Protein AF-A0ABC9P3E5-F1 (afdb_monomer)

Mean p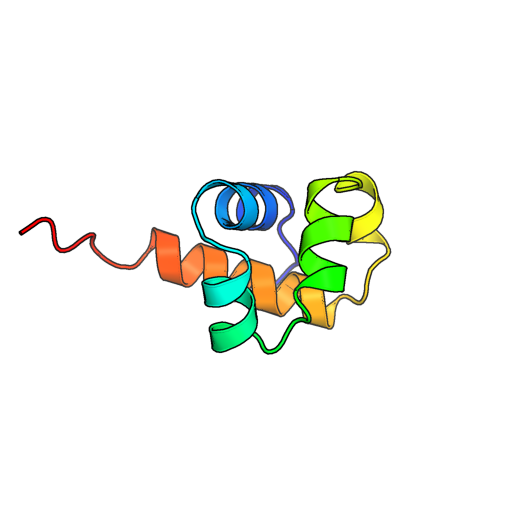redicted aligned error: 5.97 Å

Sequence (67 aa):
MIVDTDKIEWLLENRSQYFINKETGVAQSRLSKLKNNFSEIGKSSIDVGVKLTDLAVKEKNKPTSRK

pLDDT: mean 81.25, std 13.23, range [36.69, 93.88]

Structure (mmCIF, N/CA/C/O backbone):
data_AF-A0ABC9P3E5-F1
#
_entry.id   AF-A0ABC9P3E5-F1
#
loop_
_atom_site.group_PDB
_atom_site.id
_atom_site.type_symbol
_atom_site.label_atom_id
_atom_site.label_alt_id
_a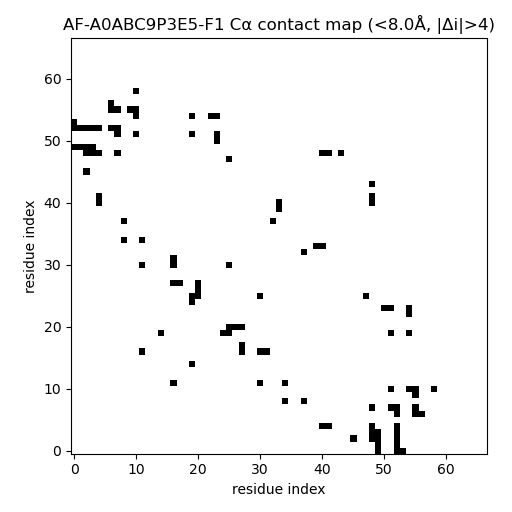tom_site.label_comp_id
_atom_site.label_asym_id
_atom_site.label_entity_id
_atom_site.label_seq_id
_atom_site.pdbx_PDB_ins_code
_atom_site.Cartn_x
_atom_site.Cartn_y
_atom_site.Cartn_z
_atom_site.occupancy
_atom_site.B_iso_or_equiv
_atom_site.auth_seq_id
_atom_site.auth_comp_id
_atom_site.auth_asym_id
_atom_site.auth_atom_id
_atom_site.pdbx_PDB_model_num
ATOM 1 N N . MET A 1 1 ? -2.433 -14.797 -5.932 1.00 63.94 1 MET A N 1
ATOM 2 C CA . MET A 1 1 ? -3.323 -13.668 -6.284 1.00 63.94 1 MET A CA 1
ATOM 3 C C . MET A 1 1 ? -2.710 -12.967 -7.488 1.00 63.94 1 MET A C 1
ATOM 5 O O . MET A 1 1 ? -1.498 -12.796 -7.482 1.00 63.94 1 MET A O 1
ATOM 9 N N . ILE A 1 2 ? -3.488 -12.661 -8.528 1.00 78.88 2 ILE A N 1
ATOM 10 C CA . ILE A 1 2 ? -3.006 -11.940 -9.722 1.00 78.88 2 ILE A CA 1
ATOM 11 C C . ILE A 1 2 ? -3.156 -10.436 -9.456 1.00 78.88 2 ILE A C 1
ATOM 13 O O . ILE A 1 2 ? -4.068 -10.041 -8.730 1.00 78.88 2 ILE A O 1
ATOM 17 N N . VAL A 1 3 ? -2.242 -9.621 -9.986 1.00 81.56 3 VAL A N 1
ATOM 18 C CA . VAL A 1 3 ? -2.315 -8.156 -9.893 1.00 81.56 3 VAL A CA 1
ATOM 19 C C . VAL A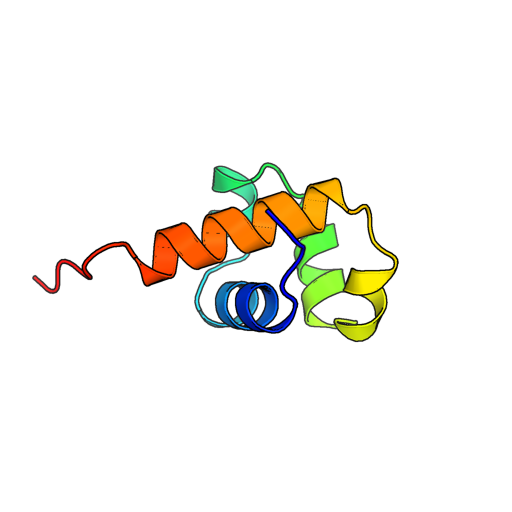 1 3 ? -3.573 -7.674 -10.613 1.00 81.56 3 VAL A C 1
ATOM 21 O O . VAL A 1 3 ? -3.776 -8.010 -11.775 1.00 81.56 3 VAL A O 1
ATOM 24 N N . ASP A 1 4 ? -4.398 -6.89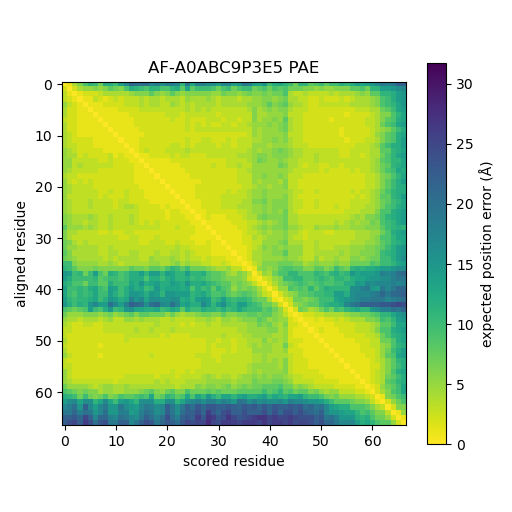2 -9.922 1.00 86.88 4 ASP A N 1
ATOM 25 C CA . ASP A 1 4 ? -5.648 -6.349 -10.449 1.00 86.88 4 ASP A CA 1
ATOM 26 C C . ASP A 1 4 ? -5.588 -4.823 -10.365 1.00 86.88 4 ASP A C 1
ATOM 28 O O . ASP A 1 4 ? -5.683 -4.232 -9.286 1.00 86.88 4 ASP A O 1
ATOM 32 N N . THR A 1 5 ? -5.348 -4.195 -11.512 1.00 83.94 5 THR A N 1
ATOM 33 C CA . THR A 1 5 ? -5.163 -2.747 -11.627 1.00 83.94 5 THR A CA 1
ATOM 34 C C . THR A 1 5 ? -6.399 -1.984 -11.168 1.00 83.94 5 THR A C 1
ATOM 36 O O . THR A 1 5 ? -6.258 -1.034 -10.408 1.00 83.94 5 THR A O 1
ATOM 39 N N . ASP A 1 6 ? -7.603 -2.445 -11.492 1.00 87.75 6 ASP A N 1
ATOM 40 C CA . ASP A 1 6 ? -8.844 -1.741 -11.142 1.00 87.75 6 ASP A CA 1
ATOM 41 C C . ASP A 1 6 ? -9.055 -1.714 -9.621 1.00 87.75 6 ASP A C 1
ATOM 43 O O . ASP A 1 6 ? -9.502 -0.727 -9.029 1.00 87.75 6 ASP A O 1
ATOM 47 N N . LYS A 1 7 ? -8.681 -2.800 -8.934 1.00 89.44 7 LYS A N 1
ATOM 48 C CA . LYS A 1 7 ? -8.725 -2.851 -7.465 1.00 89.44 7 LYS A CA 1
ATOM 49 C C . LYS A 1 7 ? -7.686 -1.941 -6.822 1.00 89.44 7 LYS A C 1
ATOM 51 O O . LYS A 1 7 ? -7.977 -1.322 -5.796 1.00 89.44 7 LYS A O 1
ATOM 56 N N . ILE A 1 8 ? -6.490 -1.863 -7.398 1.00 88.12 8 ILE A N 1
ATOM 57 C CA . ILE A 1 8 ? -5.433 -0.974 -6.908 1.00 88.12 8 ILE A CA 1
ATOM 58 C C . ILE A 1 8 ? -5.850 0.490 -7.083 1.00 88.12 8 ILE A C 1
ATOM 60 O O . ILE A 1 8 ? -5.637 1.281 -6.167 1.00 88.12 8 ILE A O 1
ATOM 64 N N . GLU A 1 9 ? -6.474 0.840 -8.209 1.00 87.88 9 GLU A N 1
ATOM 65 C CA . GLU A 1 9 ? -6.951 2.198 -8.490 1.00 87.88 9 GLU A CA 1
ATOM 66 C C . GLU A 1 9 ? -7.981 2.604 -7.446 1.00 87.88 9 GLU A C 1
ATOM 68 O O . GLU A 1 9 ? -7.792 3.583 -6.722 1.00 87.88 9 GLU A O 1
ATOM 73 N N . TRP A 1 10 ? -8.986 1.745 -7.251 1.00 91.38 10 TRP A N 1
ATOM 74 C CA . TRP A 1 10 ? -9.996 1.936 -6.222 1.00 91.38 10 TRP A CA 1
ATOM 75 C C . TRP A 1 10 ? -9.370 2.163 -4.840 1.00 91.38 10 TRP A C 1
ATOM 77 O O . TRP A 1 10 ? -9.781 3.070 -4.117 1.00 91.38 10 TRP A O 1
ATOM 87 N N . LEU A 1 11 ? -8.355 1.379 -4.464 1.00 90.94 11 LEU A N 1
ATOM 88 C CA . LEU A 1 11 ? -7.675 1.533 -3.179 1.00 90.94 11 LEU A CA 1
ATOM 89 C C . LEU A 1 11 ? -6.951 2.885 -3.067 1.00 90.94 11 LEU A C 1
ATOM 91 O O . LEU A 1 11 ? -7.062 3.532 -2.027 1.00 90.94 11 LEU A O 1
ATOM 95 N N . LEU A 1 12 ? -6.232 3.319 -4.107 1.00 88.25 12 LEU A N 1
ATOM 96 C CA . LEU A 1 12 ? -5.511 4.600 -4.118 1.00 88.25 12 LEU A CA 1
ATOM 97 C C . LEU A 1 12 ? -6.449 5.817 -4.077 1.00 88.25 12 LEU A C 1
ATOM 99 O O . LEU A 1 12 ? -6.044 6.881 -3.599 1.00 88.25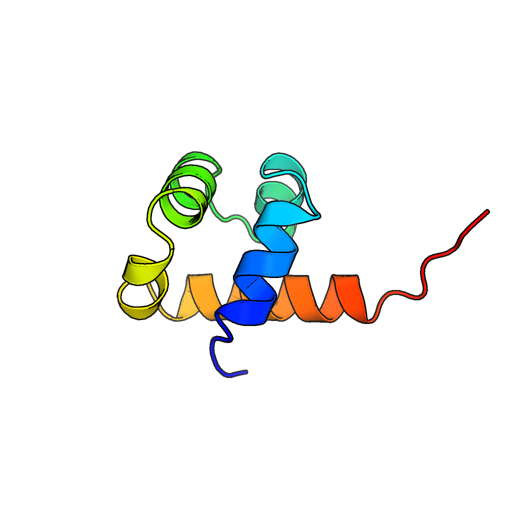 12 LEU A O 1
ATOM 103 N N . GLU A 1 13 ? -7.678 5.678 -4.572 1.00 89.12 13 GLU A N 1
ATOM 104 C CA . GLU A 1 13 ? -8.694 6.732 -4.529 1.00 89.12 13 GLU A CA 1
ATOM 105 C C . GLU A 1 13 ? -9.493 6.751 -3.217 1.00 89.12 13 GLU A C 1
ATOM 107 O O . GLU A 1 13 ? -9.827 7.823 -2.716 1.00 89.12 13 GLU A O 1
ATOM 112 N N . ASN A 1 14 ? -9.769 5.584 -2.625 1.00 91.19 14 ASN A N 1
ATOM 113 C CA . ASN A 1 14 ? -10.646 5.452 -1.451 1.00 91.19 14 ASN A CA 1
ATOM 114 C C . ASN A 1 14 ? -9.897 5.398 -0.110 1.00 91.19 14 ASN A C 1
ATOM 116 O O . ASN A 1 14 ? -10.514 5.497 0.959 1.00 91.19 14 ASN A O 1
ATOM 120 N N . ARG A 1 15 ? -8.575 5.197 -0.129 1.00 90.94 15 ARG A N 1
ATOM 121 C CA . ARG A 1 15 ? -7.733 5.136 1.071 1.00 90.94 15 ARG A CA 1
ATOM 122 C C . ARG A 1 15 ? -6.564 6.100 0.979 1.00 90.94 15 ARG A C 1
ATOM 124 O O . ARG A 1 15 ? -6.038 6.396 -0.088 1.00 90.94 15 ARG A O 1
ATOM 131 N N . SER A 1 16 ? -6.134 6.591 2.140 1.00 90.62 16 SER A N 1
ATOM 132 C CA . SER A 1 16 ? -4.980 7.481 2.209 1.00 90.62 16 SER A CA 1
ATOM 133 C C . SER A 1 16 ? -3.687 6.712 1.934 1.00 90.62 16 SER A C 1
ATOM 135 O O . SER A 1 16 ? -3.524 5.557 2.333 1.00 90.62 16 SER A O 1
ATOM 137 N N . GLN A 1 17 ? -2.714 7.377 1.310 1.00 89.19 17 GLN A N 1
ATOM 138 C CA . GLN A 1 17 ? -1.387 6.794 1.082 1.00 89.19 17 GLN A CA 1
ATOM 139 C C . GLN A 1 17 ? -0.702 6.397 2.398 1.00 89.19 17 GLN A C 1
ATOM 141 O O . GLN A 1 17 ? 0.045 5.424 2.433 1.00 89.19 17 GLN A O 1
ATOM 146 N N . TYR A 1 18 ? -0.991 7.110 3.493 1.00 92.00 18 TYR A N 1
ATOM 147 C CA . TYR A 1 18 ? -0.530 6.748 4.832 1.00 92.00 18 TYR A CA 1
ATOM 148 C C . TYR A 1 18 ? -1.087 5.401 5.297 1.00 92.00 18 TYR A C 1
ATOM 150 O O . TYR A 1 18 ? -0.319 4.549 5.736 1.00 92.00 18 TYR A O 1
ATOM 158 N N . PHE A 1 19 ? -2.396 5.181 5.151 1.00 92.19 19 PHE A N 1
ATOM 159 C CA . PHE A 1 19 ? -3.025 3.907 5.495 1.00 92.19 19 PHE A CA 1
ATOM 160 C C . PHE A 1 19 ? -2.419 2.756 4.688 1.00 92.19 19 PHE A C 1
ATOM 162 O O . PHE A 1 19 ? -1.991 1.752 5.248 1.00 92.19 19 PHE A O 1
ATOM 169 N N . ILE A 1 20 ? -2.306 2.939 3.373 1.00 91.88 20 ILE A N 1
ATOM 170 C CA . ILE A 1 20 ? -1.771 1.912 2.476 1.00 91.88 20 ILE A CA 1
ATOM 171 C C . ILE A 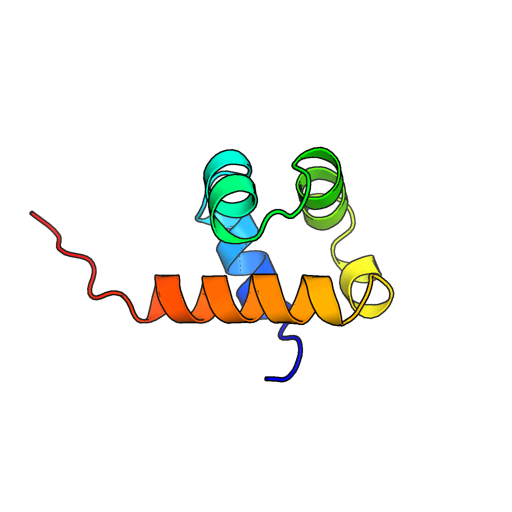1 20 ? -0.305 1.611 2.808 1.00 91.88 20 ILE A C 1
ATOM 173 O O . ILE A 1 20 ? 0.086 0.446 2.838 1.00 91.88 20 ILE A O 1
ATOM 177 N N . ASN A 1 21 ? 0.508 2.630 3.099 1.00 93.88 21 ASN A N 1
ATOM 178 C CA . ASN A 1 21 ? 1.895 2.447 3.522 1.00 93.88 21 ASN A CA 1
ATOM 179 C C . ASN A 1 21 ? 1.997 1.646 4.826 1.00 93.88 21 ASN A C 1
ATOM 181 O O . ASN A 1 21 ? 2.818 0.737 4.905 1.00 93.88 21 ASN A O 1
ATOM 185 N N . LYS A 1 22 ? 1.144 1.946 5.811 1.00 93.19 22 LYS A N 1
ATOM 186 C CA . LYS A 1 22 ? 1.121 1.245 7.098 1.00 93.19 22 LYS A CA 1
ATOM 187 C C . LYS A 1 22 ? 0.767 -0.237 6.945 1.00 93.19 22 LYS A C 1
ATOM 189 O O . LYS A 1 22 ? 1.391 -1.073 7.584 1.00 93.19 22 LYS A O 1
ATOM 194 N N . GLU A 1 23 ? -0.193 -0.552 6.079 1.00 92.88 23 GLU A N 1
ATOM 195 C CA . GLU A 1 23 ? -0.684 -1.922 5.890 1.00 92.88 23 GLU A CA 1
ATOM 196 C C . GLU A 1 23 ? 0.193 -2.760 4.943 1.00 92.88 23 GLU A C 1
ATOM 198 O O . GLU A 1 23 ? 0.333 -3.965 5.129 1.00 92.88 23 GLU A O 1
ATOM 203 N N . THR A 1 24 ? 0.782 -2.149 3.910 1.00 89.50 24 THR A N 1
ATOM 204 C CA . THR A 1 24 ? 1.530 -2.880 2.863 1.00 89.50 24 THR A CA 1
ATOM 205 C C . THR A 1 24 ? 3.046 -2.723 2.947 1.00 89.50 24 THR A C 1
ATOM 207 O O . THR A 1 24 ? 3.777 -3.441 2.261 1.00 89.50 24 THR A O 1
ATOM 210 N N . GLY A 1 25 ? 3.536 -1.748 3.716 1.00 89.94 25 GLY A N 1
ATOM 211 C CA . GLY A 1 25 ? 4.942 -1.338 3.729 1.00 89.94 25 GLY A CA 1
ATOM 212 C C . GLY A 1 25 ? 5.396 -0.606 2.458 1.00 89.94 25 GLY A C 1
ATOM 213 O O . GLY A 1 25 ? 6.563 -0.233 2.342 1.00 89.94 25 GLY A O 1
ATOM 214 N N . VAL A 1 26 ? 4.507 -0.378 1.484 1.00 88.69 26 VAL A N 1
ATOM 215 C CA . VAL A 1 26 ? 4.852 0.308 0.232 1.00 88.69 26 VAL A CA 1
ATOM 216 C C . VAL A 1 26 ? 5.062 1.792 0.510 1.00 88.69 26 VAL A C 1
ATOM 218 O O . VAL A 1 26 ? 4.172 2.465 1.026 1.00 88.69 26 VAL A O 1
ATOM 221 N N . ALA A 1 27 ? 6.238 2.321 0.166 1.00 89.19 27 ALA A N 1
ATOM 222 C CA . ALA A 1 27 ? 6.591 3.719 0.405 1.00 89.19 27 ALA A CA 1
ATOM 223 C C . ALA A 1 27 ? 5.563 4.698 -0.194 1.00 89.19 27 ALA A C 1
ATOM 225 O O . ALA A 1 27 ? 5.151 4.547 -1.346 1.00 89.19 27 ALA A O 1
ATOM 226 N N . GLN A 1 28 ? 5.211 5.751 0.552 1.00 87.44 28 GLN A N 1
ATOM 227 C CA . GLN A 1 28 ? 4.259 6.775 0.092 1.00 87.44 28 GLN A CA 1
ATOM 228 C C . GLN A 1 28 ? 4.700 7.460 -1.208 1.00 87.44 28 GLN A C 1
ATOM 230 O O . GLN A 1 28 ? 3.876 7.717 -2.080 1.00 87.44 28 GLN A O 1
ATOM 235 N N . SER A 1 29 ? 6.006 7.677 -1.394 1.00 87.50 29 SER A N 1
ATOM 236 C CA . SER A 1 29 ? 6.563 8.210 -2.645 1.00 87.50 29 SER A CA 1
ATOM 237 C C . SER A 1 29 ? 6.263 7.310 -3.846 1.00 87.50 29 SER A C 1
ATOM 239 O O . SER A 1 29 ? 5.999 7.804 -4.942 1.00 87.50 29 SER A O 1
ATOM 241 N N . ARG A 1 30 ? 6.246 5.987 -3.643 1.00 85.31 30 ARG A N 1
ATOM 242 C CA . ARG A 1 30 ? 5.866 5.014 -4.669 1.00 85.31 30 ARG A CA 1
ATOM 243 C C . ARG A 1 30 ? 4.361 5.046 -4.910 1.00 85.31 30 ARG A C 1
ATOM 245 O O . ARG A 1 30 ? 3.964 5.116 -6.061 1.00 85.31 30 ARG A O 1
ATOM 252 N N . LEU A 1 31 ? 3.537 5.101 -3.863 1.00 88.00 31 LEU A N 1
ATOM 253 C CA . LEU A 1 31 ? 2.076 5.229 -3.994 1.00 88.00 31 LEU A CA 1
ATOM 254 C C . LEU A 1 31 ? 1.660 6.500 -4.751 1.00 88.00 31 LEU A C 1
ATOM 256 O O . LEU A 1 31 ? 0.789 6.442 -5.611 1.00 88.00 31 LEU A O 1
ATOM 260 N N . SER A 1 32 ? 2.317 7.629 -4.479 1.00 85.94 32 SER A N 1
ATOM 261 C CA . SER A 1 32 ? 2.086 8.890 -5.192 1.00 85.94 32 SER A CA 1
ATOM 262 C C . SER A 1 32 ? 2.436 8.779 -6.680 1.00 85.94 32 SER A C 1
ATOM 264 O O . SER A 1 32 ? 1.658 9.194 -7.537 1.00 85.94 32 SER A O 1
ATOM 266 N N . LYS A 1 33 ? 3.561 8.129 -7.010 1.00 84.50 33 LYS A N 1
ATOM 267 C CA . LYS A 1 33 ? 3.923 7.835 -8.406 1.00 84.50 33 LYS A CA 1
ATOM 268 C C . LYS A 1 33 ? 2.907 6.919 -9.086 1.00 84.50 33 LYS A C 1
ATOM 270 O O . LYS A 1 33 ? 2.536 7.203 -10.216 1.00 84.50 33 LYS A O 1
ATOM 275 N N . LEU A 1 34 ? 2.441 5.872 -8.401 1.00 82.38 34 LEU A N 1
ATOM 276 C CA . LEU A 1 34 ? 1.445 4.940 -8.938 1.00 82.38 34 LEU A CA 1
ATOM 277 C C . LEU A 1 34 ? 0.107 5.638 -9.197 1.00 82.38 34 LEU A C 1
ATOM 279 O O . LEU A 1 34 ? -0.497 5.396 -10.230 1.00 82.38 34 LEU A O 1
ATOM 283 N N . LYS A 1 35 ? -0.319 6.548 -8.311 1.00 81.25 35 LYS A N 1
ATOM 284 C CA . LYS A 1 35 ? -1.539 7.342 -8.508 1.00 81.25 35 LYS A CA 1
ATOM 285 C C . LYS A 1 35 ? -1.451 8.246 -9.744 1.00 81.25 35 LYS A C 1
ATOM 287 O O . LYS A 1 35 ? -2.436 8.400 -10.450 1.00 81.25 35 LYS A O 1
ATOM 292 N N . ASN A 1 36 ? -0.282 8.834 -10.003 1.00 81.06 36 ASN A N 1
ATOM 293 C CA . ASN A 1 36 ? -0.091 9.755 -11.128 1.00 81.06 36 ASN A CA 1
ATOM 294 C C . ASN A 1 36 ? 0.243 9.050 -12.457 1.00 81.06 36 ASN A C 1
ATOM 296 O O . ASN A 1 36 ? -0.072 9.580 -13.514 1.00 81.06 36 ASN A O 1
ATOM 300 N N . ASN A 1 37 ? 0.881 7.875 -12.420 1.00 73.44 37 ASN A N 1
ATOM 301 C CA . ASN A 1 37 ? 1.309 7.105 -13.596 1.00 73.44 37 ASN A CA 1
ATOM 302 C C . ASN A 1 37 ? 0.820 5.654 -13.499 1.00 73.44 37 ASN A C 1
ATOM 304 O O . ASN A 1 37 ? 1.604 4.701 -13.488 1.00 73.44 37 ASN A O 1
ATOM 308 N N . PHE A 1 38 ? -0.498 5.487 -13.405 1.00 67.19 38 PHE A N 1
ATOM 309 C CA . PHE A 1 38 ? -1.138 4.195 -13.157 1.00 67.19 38 PHE A CA 1
ATOM 310 C C . PHE A 1 38 ? -0.824 3.146 -14.244 1.00 67.19 38 PHE A C 1
ATOM 312 O O . PHE A 1 38 ? -0.643 1.967 -13.943 1.00 67.19 38 PHE A O 1
ATOM 319 N N . SER A 1 39 ? -0.605 3.579 -15.492 1.00 63.12 39 SER A N 1
ATOM 320 C CA . SER A 1 39 ? -0.189 2.719 -16.614 1.00 63.12 39 SER A CA 1
ATOM 321 C C . SER A 1 39 ? 1.159 2.005 -16.409 1.00 63.12 39 SER A C 1
ATOM 323 O O . SER A 1 39 ? 1.425 0.999 -17.065 1.00 63.12 39 SER A O 1
ATOM 325 N N . GLU A 1 40 ? 2.017 2.469 -15.491 1.00 61.22 40 GLU A N 1
ATOM 326 C CA . GLU A 1 40 ? 3.299 1.818 -15.172 1.00 61.22 40 GLU A CA 1
ATOM 327 C C . GLU A 1 40 ? 3.197 0.763 -14.056 1.00 61.22 40 GLU A C 1
ATOM 329 O O . GLU A 1 40 ? 4.187 0.089 -13.744 1.00 61.22 40 GLU A O 1
ATOM 334 N N . ILE A 1 41 ? 2.011 0.558 -13.468 1.00 64.62 41 ILE A N 1
ATOM 335 C CA . ILE A 1 41 ? 1.782 -0.491 -12.459 1.00 64.62 41 ILE A CA 1
ATOM 336 C C . ILE A 1 41 ? 2.077 -1.874 -13.028 1.00 64.62 41 ILE A C 1
ATOM 338 O O . ILE A 1 41 ?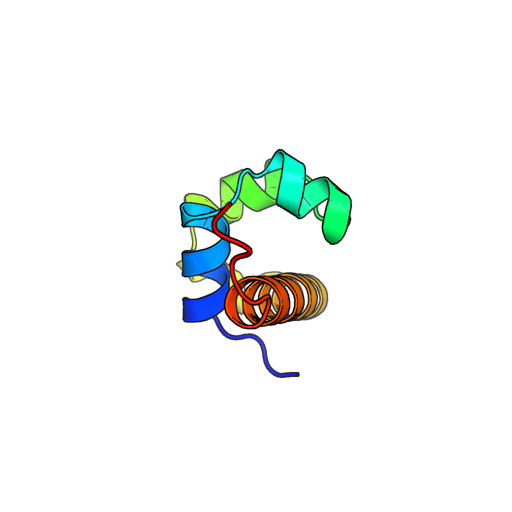 2.694 -2.683 -12.343 1.00 64.62 41 ILE A O 1
ATOM 342 N N . GLY A 1 42 ? 1.741 -2.115 -14.299 1.00 56.19 42 GLY A N 1
ATOM 343 C CA . GLY A 1 42 ? 2.042 -3.380 -14.974 1.00 56.19 42 GLY A CA 1
ATOM 344 C C . GLY A 1 42 ? 3.543 -3.681 -15.094 1.00 56.19 42 GLY A C 1
ATOM 345 O O . GLY A 1 42 ? 3.926 -4.844 -15.172 1.00 56.19 42 GLY A O 1
ATOM 346 N N . LYS A 1 43 ? 4.406 -2.652 -15.065 1.00 56.88 43 LYS A N 1
ATOM 347 C CA . LYS A 1 43 ? 5.876 -2.796 -15.077 1.00 56.88 43 LYS A CA 1
ATOM 348 C C . LYS A 1 43 ? 6.495 -2.748 -13.678 1.00 56.88 43 LYS A C 1
ATOM 350 O O . LYS A 1 43 ? 7.633 -3.173 -13.480 1.00 56.88 43 LYS A O 1
ATOM 355 N N . SER A 1 44 ? 5.763 -2.221 -12.702 1.00 59.28 44 SER A N 1
ATOM 356 C CA . SER A 1 44 ? 6.215 -2.066 -11.326 1.00 59.28 44 SER A CA 1
ATOM 357 C C . SER A 1 44 ? 6.054 -3.382 -10.571 1.00 59.28 44 SER A C 1
ATOM 359 O O . SER A 1 44 ? 4.940 -3.853 -10.410 1.00 59.28 44 SER A O 1
ATOM 361 N N . SER A 1 45 ? 7.172 -3.950 -10.100 1.00 66.75 45 SER A N 1
ATOM 362 C CA . SER A 1 45 ? 7.303 -5.155 -9.254 1.00 66.75 45 SER A CA 1
ATOM 363 C C . SER A 1 45 ? 5.982 -5.865 -8.904 1.00 66.75 45 SER A C 1
ATOM 365 O O . SER A 1 45 ? 5.246 -5.381 -8.045 1.00 66.75 45 SER A O 1
ATOM 367 N N . ILE A 1 46 ? 5.739 -7.042 -9.497 1.00 77.50 46 ILE A N 1
ATOM 368 C CA . ILE A 1 46 ? 4.562 -7.906 -9.255 1.00 77.50 46 ILE A CA 1
ATOM 369 C C . ILE A 1 46 ? 4.222 -8.011 -7.757 1.00 77.50 46 ILE A C 1
ATOM 371 O O . ILE A 1 46 ? 3.057 -7.928 -7.388 1.00 77.50 46 ILE A O 1
ATOM 375 N N . ASP A 1 47 ? 5.234 -8.099 -6.888 1.00 83.25 47 ASP A N 1
ATOM 376 C CA . ASP A 1 47 ? 5.091 -8.100 -5.425 1.00 83.25 47 ASP A CA 1
ATOM 377 C C . ASP A 1 47 ? 4.274 -6.912 -4.873 1.00 83.25 47 ASP A C 1
ATOM 379 O O . ASP A 1 47 ? 3.353 -7.096 -4.078 1.00 83.25 47 ASP A O 1
ATOM 383 N N . VAL A 1 48 ? 4.553 -5.688 -5.335 1.00 85.25 48 VAL A N 1
ATOM 384 C CA . VAL A 1 48 ? 3.822 -4.483 -4.913 1.00 85.25 48 VAL A CA 1
ATOM 385 C C . VAL A 1 48 ? 2.390 -4.520 -5.434 1.00 85.25 48 VAL A C 1
ATOM 387 O O . VAL A 1 48 ? 1.462 -4.232 -4.681 1.00 85.25 48 VAL A O 1
ATOM 390 N N . GLY A 1 49 ? 2.197 -4.927 -6.690 1.00 86.31 49 GLY A N 1
ATOM 391 C CA . GLY A 1 49 ? 0.864 -5.089 -7.268 1.00 86.31 49 GLY A CA 1
ATOM 392 C C . GLY A 1 49 ? 0.016 -6.103 -6.496 1.00 86.31 49 GLY A C 1
ATOM 393 O O . GLY A 1 49 ? -1.146 -5.834 -6.194 1.00 86.31 49 GLY A O 1
ATOM 394 N N . VAL A 1 50 ? 0.605 -7.237 -6.103 1.00 88.31 50 VAL A N 1
ATOM 395 C CA . VAL A 1 50 ? -0.074 -8.273 -5.311 1.00 88.31 50 VAL A CA 1
ATOM 396 C C . VAL A 1 50 ? -0.460 -7.740 -3.932 1.00 88.31 50 VAL A C 1
ATOM 398 O O . VAL A 1 50 ? -1.610 -7.908 -3.534 1.00 88.31 50 VAL A O 1
ATOM 401 N N . LYS A 1 51 ? 0.439 -7.035 -3.231 1.00 90.06 51 LYS A N 1
ATOM 402 C CA . LYS A 1 51 ? 0.15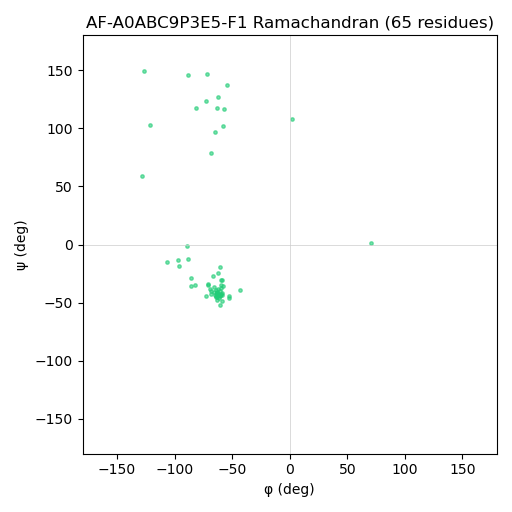0 -6.440 -1.910 1.00 90.06 51 LYS A CA 1
ATOM 403 C C . LYS A 1 51 ? -0.982 -5.418 -1.960 1.00 90.06 51 LYS A C 1
ATOM 405 O O . LYS A 1 51 ? -1.865 -5.432 -1.105 1.00 90.06 51 LYS A O 1
ATOM 410 N N . LEU A 1 52 ? -0.967 -4.541 -2.962 1.00 89.81 52 LEU A N 1
ATOM 411 C CA . LEU A 1 52 ? -2.009 -3.529 -3.139 1.00 89.81 52 LEU A CA 1
ATOM 412 C C . LEU A 1 52 ? -3.349 -4.168 -3.521 1.00 89.81 52 LEU A C 1
ATOM 414 O O . LEU A 1 52 ? -4.383 -3.779 -2.987 1.00 89.81 52 LEU A O 1
ATOM 418 N N . THR A 1 53 ? -3.330 -5.188 -4.382 1.00 91.19 53 THR A N 1
ATOM 419 C CA . THR A 1 53 ? -4.536 -5.941 -4.75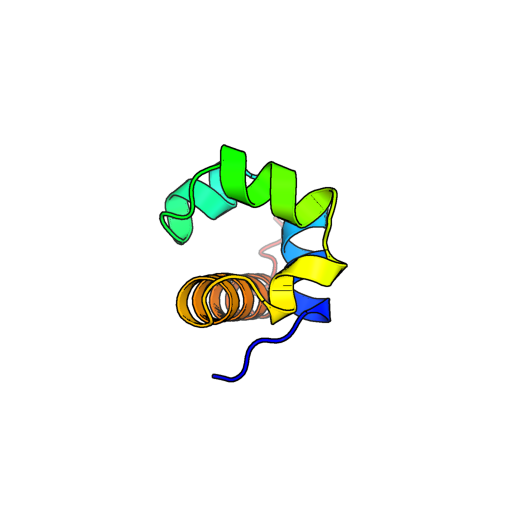6 1.00 91.19 53 THR A CA 1
ATOM 420 C C . THR A 1 53 ? -5.137 -6.660 -3.547 1.00 91.19 53 THR A C 1
ATOM 422 O O . THR A 1 53 ? -6.347 -6.603 -3.333 1.00 91.19 53 THR A O 1
ATOM 425 N N . ASP A 1 54 ? -4.306 -7.312 -2.733 1.00 91.69 54 ASP A N 1
ATOM 426 C CA . ASP A 1 54 ? -4.739 -8.014 -1.522 1.00 91.69 54 ASP A CA 1
ATOM 427 C C . ASP A 1 54 ? -5.378 -7.051 -0.513 1.00 91.69 54 ASP A C 1
ATOM 429 O O . ASP A 1 54 ? -6.484 -7.302 -0.025 1.00 91.69 54 ASP A O 1
ATOM 433 N N . LEU A 1 55 ? -4.747 -5.895 -0.277 1.00 92.25 55 LEU A N 1
ATOM 434 C CA . LEU A 1 55 ? -5.307 -4.868 0.597 1.00 92.25 55 LEU A CA 1
ATOM 435 C C . LEU A 1 55 ? -6.627 -4.305 0.052 1.00 92.25 55 LEU A C 1
ATOM 437 O O . LEU A 1 55 ? -7.577 -4.136 0.813 1.00 92.25 55 LEU A O 1
ATOM 441 N N . ALA A 1 56 ? -6.722 -4.058 -1.255 1.00 91.94 56 ALA A N 1
ATOM 442 C CA . ALA A 1 56 ? -7.950 -3.586 -1.888 1.00 91.94 56 ALA A CA 1
ATOM 443 C C . ALA A 1 56 ? -9.110 -4.576 -1.711 1.00 91.94 56 ALA A C 1
ATOM 445 O O . ALA A 1 56 ? -10.228 -4.177 -1.381 1.00 91.94 56 ALA A O 1
ATOM 446 N N . VAL A 1 57 ? -8.845 -5.875 -1.883 1.00 90.94 57 VAL A N 1
ATOM 447 C CA . VAL A 1 57 ? -9.839 -6.933 -1.655 1.00 90.94 57 VAL A CA 1
ATOM 448 C C . VAL A 1 57 ? -10.240 -6.995 -0.184 1.00 90.94 57 VAL A C 1
ATOM 450 O O . VAL A 1 57 ? -11.431 -7.067 0.110 1.00 90.94 57 VAL A O 1
ATOM 453 N N . LYS A 1 58 ? -9.281 -6.912 0.745 1.00 90.44 58 LYS A N 1
ATOM 454 C CA . LYS A 1 58 ? -9.567 -6.863 2.187 1.00 90.44 58 LYS A CA 1
ATOM 455 C C . LYS A 1 58 ? -10.442 -5.671 2.557 1.00 90.44 58 LYS A C 1
ATOM 457 O O . LYS A 1 58 ? -11.389 -5.833 3.317 1.00 90.44 58 LYS A O 1
ATOM 462 N N . GLU A 1 59 ? -10.166 -4.494 2.008 1.00 89.75 59 GLU A N 1
ATOM 463 C CA . GLU A 1 59 ? -10.945 -3.285 2.284 1.00 89.75 59 GLU A CA 1
ATOM 464 C C . GLU A 1 59 ? -12.340 -3.316 1.650 1.00 89.75 59 GLU A C 1
ATOM 466 O O . GLU A 1 59 ? -13.284 -2.831 2.268 1.00 89.75 59 GLU A O 1
ATOM 471 N N . LYS A 1 60 ? -12.504 -3.931 0.471 1.00 84.19 60 LYS A N 1
ATOM 472 C CA . LYS A 1 60 ? -13.829 -4.163 -0.131 1.00 84.19 60 LYS A CA 1
ATOM 473 C C . LYS A 1 60 ? -14.649 -5.221 0.612 1.00 84.19 60 LYS A C 1
ATOM 475 O O . LYS A 1 60 ? -15.866 -5.094 0.687 1.00 84.19 60 LYS A O 1
ATOM 480 N N . ASN A 1 61 ? -13.994 -6.249 1.152 1.00 80.94 61 ASN A N 1
ATOM 481 C CA . ASN A 1 61 ? -14.653 -7.346 1.864 1.00 80.94 61 ASN A CA 1
ATOM 482 C C . ASN A 1 61 ? -14.843 -7.085 3.359 1.00 80.94 61 ASN A C 1
ATOM 484 O O . ASN A 1 61 ? -15.579 -7.827 4.007 1.00 80.94 61 ASN A O 1
ATOM 488 N N . LYS A 1 62 ? -14.208 -6.055 3.931 1.00 74.75 62 LYS A N 1
ATOM 489 C CA . LYS A 1 62 ? -14.543 -5.614 5.284 1.00 74.75 62 LYS A CA 1
ATOM 490 C C . LYS A 1 62 ? -15.996 -5.133 5.261 1.00 74.75 62 LYS A C 1
ATOM 492 O O . LYS A 1 62 ? -16.281 -4.157 4.562 1.00 74.75 62 LYS A O 1
ATOM 497 N N . PRO A 1 63 ? -16.919 -5.767 6.014 1.00 55.84 63 PRO A N 1
ATOM 498 C CA . PRO A 1 63 ? -18.235 -5.191 6.209 1.00 55.84 63 PRO A CA 1
ATOM 499 C C . PRO A 1 63 ? -17.989 -3.818 6.817 1.00 55.84 63 PRO A C 1
ATOM 501 O O . PRO A 1 63 ? -17.361 -3.688 7.871 1.00 55.84 63 PRO A O 1
ATOM 504 N N . THR A 1 64 ? -18.387 -2.780 6.089 1.00 54.19 64 THR A N 1
ATOM 505 C CA . THR A 1 64 ? -18.369 -1.421 6.605 1.00 54.19 64 THR A CA 1
ATOM 506 C C . THR A 1 64 ? -19.236 -1.449 7.850 1.00 54.19 64 THR A C 1
ATOM 508 O O . THR A 1 64 ? -20.460 -1.498 7.763 1.00 54.19 64 THR A O 1
ATOM 511 N N . SER A 1 65 ? -18.597 -1.474 9.019 1.00 53.16 65 SER A N 1
ATOM 512 C CA . SER A 1 65 ? -19.260 -1.209 10.285 1.00 53.16 65 SER A CA 1
ATOM 513 C C . SER A 1 65 ? -19.618 0.275 10.246 1.00 53.16 65 SER A C 1
ATOM 515 O O . SER A 1 65 ? -18.874 1.129 10.723 1.00 53.16 65 SER A O 1
ATOM 517 N N . ARG A 1 66 ? -20.700 0.591 9.524 1.00 49.97 66 ARG A N 1
ATOM 518 C CA . ARG A 1 66 ? -21.425 1.847 9.655 1.00 49.97 66 ARG A CA 1
ATOM 519 C C . ARG A 1 66 ? -22.003 1.811 11.066 1.00 49.97 66 ARG A C 1
ATOM 521 O O . ARG A 1 66 ? -22.991 1.123 11.305 1.00 49.97 66 ARG A O 1
ATOM 528 N N . LYS A 1 67 ? -21.299 2.450 11.995 1.00 36.69 67 LYS A N 1
ATOM 529 C CA . LYS A 1 67 ? -21.906 2.985 13.209 1.00 36.69 67 LYS A CA 1
ATOM 530 C C . LYS A 1 67 ? -22.451 4.366 12.895 1.00 36.69 67 LYS A C 1
ATOM 532 O O . LYS A 1 67 ? -21.765 5.082 12.130 1.00 36.69 67 LYS A O 1
#

Solvent-accessible surface area (backbone atoms only — not comparable to full-atom values): 3960 Å² total; per-residue (Å²): 128,74,65,40,68,71,44,33,50,51,36,65,75,76,42,54,56,66,58,51,21,74,77,62,68,49,54,51,73,55,50,54,49,40,72,75,43,53,86,50,49,85,76,44,58,66,69,58,35,31,47,42,22,52,51,28,51,51,61,71,66,46,78,77,80,80,123

Foldseek 3Di:
DFQDLVLLQVCLVVDDLVVLCVQQVDDSVVSVVCNVCVVCVVVPDRSSSVSSNVVSVVVVPPPPPPD

Nearest PDB structures (foldseek):
  8jfr-assembly2_C  TM=8.695E-01  e=3.343E-02  Staphylococcus delphini
  8jfr-assembly2_A  TM=8.683E-01  e=3.785E-02  Staphylococcus delphini
  8jg9-assembly1_F  TM=8.651E-01  e=4.558E-02  Staphylococcus delphini
  8jfu-assembly2_C  TM=8.067E-01  e=3.785E-02  Staphylococcus delphini

Organism: NCBI:txid749508

Secondary structure (DSSP, 8-state):
----HHHHHHHHHHS-HHHHHHHH---HHHHHHHHH-GGGTTTS-HHHHHHHHHHHHHHHHS-----

Radius of gyration: 11.44 Å; Cα contacts (8 Å, |Δi|>4): 57; chains: 1; bounding box: 29×23×30 Å